Protein AF-A0A6B2VHZ2-F1 (afdb_monomer_lite)

Secondary structure (DSSP, 8-state):
-HHHHHHHHHHHH---EEEEPPHHHHHHHHHHHHHHHHTS-S---HHHHHHHHHHHHHT-----EEE---SS--HHHHHTT-

pLDDT: mean 94.86, std 5.35, range [69.5, 98.38]

Foldseek 3Di:
DVVVVVLCQLVVLLPADAAWDDLVVQLVVLVVVLVVVVVDPPPDDVVVSVVSVVCNVVVPGFGFHDDDDPPPDPSNRVSSVD

Radius of gyration: 12.8 Å; chains: 1; bounding box: 28×29×30 Å

Sequence (82 aa):
DETGHGLRLLRSHAGGAGAVLPVRQIRAMLAVRANQLLAGGSGIQPAFVIALTEALRLGVHPAVNEYGGLGTGDLTALAQTG

Structure (mmCIF, N/CA/C/O backbone):
data_AF-A0A6B2VHZ2-F1
#
_entry.id   AF-A0A6B2VHZ2-F1
#
loop_
_atom_site.group_PDB
_atom_site.id
_atom_site.type_symbol
_atom_site.label_atom_id
_atom_site.label_alt_id
_atom_site.label_comp_id
_atom_site.label_asym_id
_atom_site.label_entity_id
_atom_site.label_seq_id
_atom_site.pdbx_PDB_ins_code
_atom_site.Cartn_x
_atom_site.Cartn_y
_atom_site.Cartn_z
_atom_site.occupancy
_atom_site.B_iso_or_equiv
_atom_site.auth_seq_id
_atom_site.auth_comp_id
_atom_site.auth_asym_id
_atom_site.auth_atom_id
_atom_site.pdbx_PDB_model_num
ATOM 1 N N . ASP A 1 1 ? 16.121 -18.692 0.594 1.00 71.12 1 ASP A N 1
ATOM 2 C CA . ASP A 1 1 ? 15.292 -18.514 -0.607 1.00 71.12 1 ASP A CA 1
ATOM 3 C C . ASP A 1 1 ? 14.879 -17.042 -0.703 1.00 71.12 1 ASP A C 1
ATOM 5 O O . ASP A 1 1 ? 14.694 -16.393 0.329 1.00 71.12 1 ASP A O 1
ATOM 9 N N . GLU A 1 2 ? 14.860 -16.529 -1.928 1.00 69.50 2 GLU A N 1
ATOM 10 C CA . GLU A 1 2 ? 14.595 -15.141 -2.319 1.00 69.50 2 GLU A CA 1
ATOM 11 C C . GLU A 1 2 ? 13.168 -14.688 -1.963 1.00 69.50 2 GLU A C 1
ATOM 13 O O . GLU A 1 2 ? 12.983 -13.597 -1.420 1.00 69.50 2 GLU A O 1
ATOM 18 N N . THR A 1 3 ? 12.166 -15.560 -2.125 1.00 75.31 3 THR A N 1
ATOM 19 C CA . THR A 1 3 ? 10.769 -15.291 -1.749 1.00 75.31 3 THR A CA 1
ATOM 20 C C . THR A 1 3 ? 10.628 -15.088 -0.242 1.00 75.31 3 THR A C 1
ATOM 22 O O . THR A 1 3 ? 9.968 -14.151 0.215 1.00 75.31 3 THR A O 1
ATOM 25 N N . GLY A 1 4 ? 11.320 -15.900 0.561 1.00 92.00 4 GLY A N 1
ATOM 26 C CA . GLY A 1 4 ? 11.330 -15.733 2.010 1.00 92.00 4 GLY A CA 1
ATOM 27 C C . GLY A 1 4 ? 11.900 -14.388 2.484 1.00 92.00 4 GLY A C 1
ATOM 28 O O . GLY A 1 4 ? 11.518 -13.921 3.557 1.00 92.00 4 GLY A O 1
ATOM 29 N N . HIS A 1 5 ? 12.810 -13.753 1.734 1.00 94.00 5 HIS A N 1
ATOM 30 C CA . HIS A 1 5 ? 13.408 -12.479 2.148 1.00 94.00 5 HIS A CA 1
ATOM 31 C C . HIS A 1 5 ? 12.419 -11.312 2.060 1.00 94.00 5 HIS A C 1
ATOM 33 O O . HIS A 1 5 ? 12.257 -10.595 3.049 1.00 94.00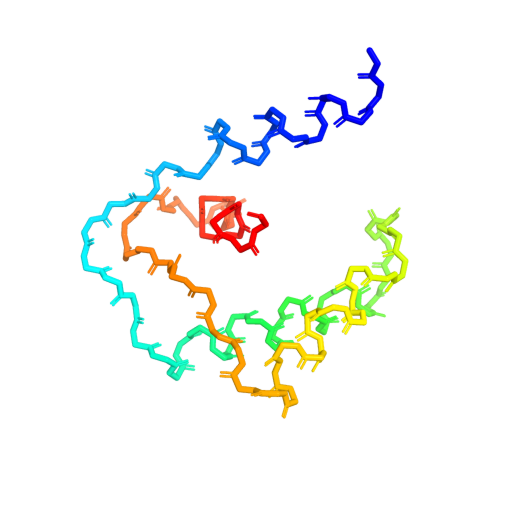 5 HIS A O 1
ATOM 39 N N . GLY A 1 6 ? 11.706 -11.168 0.938 1.00 91.50 6 GLY A N 1
ATOM 40 C CA . GLY A 1 6 ? 10.708 -10.105 0.767 1.00 91.50 6 GLY A CA 1
ATOM 41 C C . GLY A 1 6 ? 9.599 -10.168 1.821 1.00 91.50 6 GLY A C 1
ATOM 42 O O . GLY A 1 6 ? 9.249 -9.156 2.425 1.00 91.50 6 GLY A O 1
ATOM 43 N N . LEU A 1 7 ? 9.123 -11.375 2.138 1.00 93.69 7 LEU A N 1
ATOM 44 C CA . LEU A 1 7 ? 8.099 -11.562 3.167 1.00 93.69 7 LEU A CA 1
ATOM 45 C C . LEU A 1 7 ? 8.600 -11.224 4.580 1.00 93.69 7 LEU A C 1
ATOM 47 O O . LEU A 1 7 ? 7.841 -10.700 5.395 1.00 93.69 7 LEU A O 1
ATOM 51 N N . ARG A 1 8 ? 9.878 -11.492 4.886 1.00 96.38 8 ARG A N 1
ATOM 52 C CA . ARG A 1 8 ? 10.483 -11.058 6.156 1.00 96.38 8 ARG A CA 1
ATOM 53 C C . ARG A 1 8 ? 10.550 -9.539 6.250 1.00 96.38 8 ARG A C 1
ATOM 55 O O . ARG A 1 8 ? 10.239 -9.022 7.315 1.00 96.38 8 ARG A O 1
ATOM 62 N N . LEU A 1 9 ? 10.901 -8.848 5.162 1.00 95.25 9 LEU A N 1
ATOM 63 C CA . LEU A 1 9 ? 10.926 -7.384 5.134 1.00 95.25 9 LEU A CA 1
ATOM 64 C C . LEU A 1 9 ? 9.539 -6.792 5.382 1.00 95.25 9 LEU A C 1
ATOM 66 O O . LEU A 1 9 ? 9.414 -5.926 6.241 1.00 95.25 9 LEU A O 1
ATOM 70 N N . LEU A 1 10 ? 8.499 -7.284 4.703 1.00 94.31 10 LEU A N 1
ATOM 71 C CA . LEU A 1 10 ? 7.127 -6.824 4.947 1.00 94.31 10 LEU A CA 1
ATOM 72 C C . LEU A 1 10 ? 6.736 -7.020 6.417 1.00 94.31 10 LEU A C 1
ATOM 74 O O . LEU A 1 10 ? 6.366 -6.071 7.103 1.00 94.31 10 LEU A O 1
ATOM 78 N N . ARG A 1 11 ? 6.920 -8.232 6.948 1.00 95.50 11 ARG A N 1
ATOM 79 C CA . ARG A 1 11 ? 6.537 -8.558 8.330 1.00 95.50 11 ARG A CA 1
ATOM 80 C C . ARG A 1 11 ? 7.314 -7.773 9.380 1.00 95.50 11 ARG A C 1
ATOM 82 O O . ARG A 1 11 ? 6.721 -7.354 10.366 1.00 95.50 11 ARG A O 1
ATOM 89 N N . SER A 1 12 ? 8.619 -7.570 9.193 1.00 96.69 12 SER A N 1
ATOM 90 C CA . SER A 1 12 ? 9.438 -6.833 10.162 1.00 96.69 12 SER A CA 1
ATOM 91 C C . SER A 1 12 ? 9.154 -5.331 10.161 1.00 96.69 12 SER A C 1
ATOM 93 O O . SER A 1 12 ? 9.469 -4.669 11.144 1.00 96.69 12 SER A O 1
ATOM 95 N N . HIS A 1 13 ? 8.589 -4.792 9.074 1.00 96.38 13 HIS A N 1
ATOM 96 C CA . HIS A 1 13 ? 8.264 -3.371 8.951 1.00 96.38 13 HIS A CA 1
ATOM 97 C C . HIS A 1 13 ? 6.779 -3.073 9.190 1.00 96.38 13 HIS A C 1
ATOM 99 O O . HIS A 1 13 ? 6.444 -1.923 9.428 1.00 96.38 13 HIS A O 1
ATOM 105 N N . ALA A 1 14 ? 5.888 -4.069 9.223 1.00 96.38 14 ALA A N 1
ATOM 106 C CA . ALA A 1 14 ? 4.457 -3.903 9.508 1.00 96.38 14 ALA A CA 1
ATOM 107 C C . ALA A 1 14 ? 4.140 -3.649 11.006 1.00 96.38 14 ALA A C 1
ATOM 109 O O . ALA A 1 14 ? 3.199 -4.213 11.560 1.00 96.38 14 ALA A O 1
ATOM 110 N N . GLY A 1 15 ? 4.929 -2.806 11.677 1.00 95.44 15 GLY A N 1
ATOM 111 C CA . GLY A 1 15 ? 4.848 -2.516 13.115 1.00 95.44 15 GLY A CA 1
ATOM 112 C C . GLY A 1 15 ? 3.983 -1.307 13.489 1.00 95.44 15 GLY A C 1
ATOM 113 O O . GLY A 1 15 ? 4.318 -0.602 14.439 1.00 95.44 15 GLY A O 1
ATOM 114 N N . GLY A 1 16 ? 2.930 -1.013 12.721 1.00 95.94 16 GLY A N 1
ATOM 115 C CA . GLY A 1 16 ? 2.059 0.139 12.969 1.00 95.94 16 GLY A CA 1
ATOM 116 C C . GLY A 1 16 ? 1.229 -0.003 14.250 1.00 95.94 16 GLY A C 1
ATOM 117 O O . GLY A 1 16 ? 0.892 -1.112 14.663 1.00 95.94 16 GLY A O 1
ATOM 118 N N . ALA A 1 17 ? 0.879 1.122 14.876 1.00 97.62 17 ALA A N 1
ATOM 119 C CA . ALA A 1 17 ? 0.123 1.160 16.131 1.00 97.62 17 ALA A CA 1
ATOM 120 C C . ALA A 1 17 ? -0.976 2.234 16.122 1.00 97.62 17 ALA A C 1
ATOM 122 O O . ALA A 1 17 ? -0.977 3.129 15.281 1.00 97.62 17 ALA A O 1
ATOM 123 N N . GLY A 1 18 ? -1.903 2.157 17.079 1.00 97.81 18 GLY A N 1
ATOM 124 C CA . GLY A 1 18 ? -3.044 3.073 17.176 1.00 97.81 18 GLY A CA 1
ATOM 125 C C . GLY A 1 18 ? -4.241 2.635 16.333 1.00 97.81 18 GLY A C 1
ATOM 126 O O . GLY A 1 18 ? -4.334 1.476 15.914 1.00 97.81 18 GLY A O 1
ATOM 127 N N . ALA A 1 19 ? -5.184 3.548 16.114 1.00 98.19 19 ALA A N 1
ATOM 128 C CA . ALA A 1 19 ? -6.394 3.266 15.353 1.00 98.19 19 ALA A CA 1
ATOM 129 C C . ALA A 1 19 ? -6.084 2.991 13.873 1.00 98.19 19 ALA A C 1
ATOM 131 O O . ALA A 1 19 ? -5.090 3.466 13.321 1.00 98.19 19 ALA A O 1
ATOM 132 N N . VAL A 1 20 ? -6.958 2.222 13.217 1.00 98.12 20 VAL A N 1
ATOM 133 C CA . VAL A 1 20 ? -6.902 2.050 11.761 1.00 98.12 20 VAL A CA 1
ATOM 134 C C . VAL A 1 20 ? -7.308 3.359 11.089 1.00 98.12 20 VAL A C 1
ATOM 136 O O . VAL A 1 20 ? -8.307 3.979 11.462 1.00 98.12 20 VAL A O 1
ATOM 139 N N . LEU A 1 21 ? -6.542 3.765 10.080 1.00 98.12 21 LEU A N 1
ATOM 140 C CA . LEU A 1 21 ? -6.790 4.991 9.338 1.00 98.12 21 LEU A CA 1
ATOM 141 C C . LEU A 1 21 ? -8.127 4.928 8.575 1.00 98.12 21 LEU A C 1
ATOM 143 O O . LEU A 1 21 ? -8.503 3.882 8.036 1.00 98.12 21 LEU A O 1
ATOM 147 N N . PRO A 1 22 ? -8.835 6.064 8.444 1.00 98.38 22 PRO A N 1
ATOM 148 C CA . PRO A 1 22 ? -10.048 6.150 7.645 1.00 98.38 22 PRO A CA 1
ATOM 149 C C . PRO A 1 22 ? -9.842 5.692 6.196 1.00 98.38 22 PRO A C 1
ATOM 151 O O . PRO A 1 22 ? -8.870 6.069 5.539 1.00 98.38 22 PRO A O 1
ATOM 154 N N . VAL A 1 23 ? -10.834 4.990 5.641 1.00 98.19 23 VAL A N 1
ATOM 155 C CA . VAL A 1 23 ? -10.831 4.463 4.260 1.00 98.19 23 VAL A CA 1
ATOM 156 C C . VAL A 1 23 ? -10.394 5.495 3.215 1.00 98.19 23 VAL A C 1
ATOM 158 O O . VAL A 1 23 ? -9.633 5.177 2.303 1.00 98.19 23 VAL A O 1
ATOM 161 N N . ARG A 1 24 ? -10.839 6.752 3.342 1.00 98.19 24 ARG A N 1
ATOM 162 C CA . ARG A 1 24 ? -10.455 7.827 2.414 1.00 98.19 24 ARG A CA 1
ATOM 163 C C . ARG A 1 24 ? -8.935 8.016 2.343 1.00 98.19 24 ARG A C 1
ATOM 165 O O . ARG A 1 24 ? -8.412 8.271 1.262 1.00 98.19 24 ARG A O 1
ATOM 172 N N . GLN A 1 25 ? -8.242 7.897 3.472 1.00 98.06 25 GLN A N 1
ATOM 173 C CA . GLN A 1 25 ? -6.791 8.056 3.553 1.00 98.06 25 GLN A CA 1
ATOM 174 C C . GLN A 1 25 ? -6.074 6.834 2.973 1.00 98.06 25 GLN A C 1
ATOM 176 O O . GLN A 1 25 ? -5.156 7.005 2.178 1.00 98.06 25 GLN A O 1
ATOM 181 N N . ILE A 1 26 ? -6.563 5.620 3.249 1.00 98.12 26 ILE A N 1
ATOM 182 C CA . ILE A 1 26 ? -6.040 4.384 2.642 1.00 98.12 26 ILE A CA 1
ATOM 183 C C . ILE A 1 26 ? -6.149 4.430 1.116 1.00 98.12 26 ILE A C 1
ATOM 185 O O . ILE A 1 26 ? -5.183 4.160 0.407 1.00 98.12 26 ILE A O 1
ATOM 189 N N . ARG A 1 27 ? -7.303 4.849 0.586 1.00 98.25 27 ARG A N 1
ATOM 190 C CA . ARG A 1 27 ? -7.502 5.024 -0.861 1.00 98.25 27 ARG A CA 1
ATOM 191 C C . ARG A 1 27 ? -6.523 6.036 -1.455 1.00 98.25 27 ARG A C 1
ATOM 193 O O . ARG A 1 27 ? -5.962 5.784 -2.517 1.00 98.25 27 ARG A O 1
ATOM 200 N N . ALA A 1 28 ? -6.306 7.163 -0.777 1.00 98.25 28 ALA A N 1
ATOM 201 C CA . ALA A 1 28 ? -5.339 8.165 -1.217 1.00 98.25 28 ALA A CA 1
ATOM 202 C C . ALA A 1 28 ? -3.907 7.604 -1.224 1.00 98.25 28 ALA A C 1
ATOM 204 O O . ALA A 1 28 ? -3.201 7.765 -2.215 1.00 98.25 28 ALA A O 1
ATOM 205 N N . MET A 1 29 ? -3.512 6.885 -0.170 1.00 97.50 29 MET A N 1
ATOM 206 C CA . MET A 1 29 ? -2.206 6.229 -0.068 1.00 97.50 29 MET A CA 1
ATOM 207 C C . MET A 1 29 ? -1.981 5.238 -1.218 1.00 97.50 29 MET A C 1
ATOM 209 O O . MET A 1 29 ? -0.958 5.321 -1.896 1.00 97.50 29 MET A O 1
ATOM 213 N N . LEU A 1 30 ? -2.942 4.346 -1.492 1.00 98.00 30 LEU A N 1
ATOM 214 C CA . LEU A 1 30 ? -2.840 3.381 -2.594 1.00 98.00 30 LEU A CA 1
ATOM 215 C C . LEU A 1 30 ? -2.720 4.082 -3.958 1.00 98.00 30 LEU A C 1
ATOM 217 O O . LEU A 1 30 ? -1.894 3.686 -4.779 1.00 98.00 30 LEU A O 1
ATOM 221 N N . ALA A 1 31 ? -3.499 5.144 -4.192 1.00 98.06 31 ALA A N 1
ATOM 222 C CA . ALA A 1 31 ? -3.478 5.887 -5.453 1.00 98.06 31 ALA A CA 1
ATOM 223 C C . ALA A 1 31 ? -2.150 6.631 -5.667 1.00 98.06 31 ALA A C 1
ATOM 225 O O . ALA A 1 31 ? -1.546 6.532 -6.736 1.00 98.06 31 ALA A O 1
ATOM 226 N N . VAL A 1 32 ? -1.662 7.329 -4.636 1.00 97.81 32 VAL A N 1
ATOM 227 C CA . VAL A 1 32 ? -0.361 8.011 -4.670 1.00 97.81 32 VAL A CA 1
ATOM 228 C C . VAL A 1 32 ? 0.757 6.998 -4.891 1.00 97.81 32 VAL A C 1
ATOM 230 O O . VAL A 1 32 ? 1.631 7.230 -5.727 1.00 97.81 32 VAL A O 1
ATOM 233 N N . ARG A 1 33 ? 0.712 5.848 -4.208 1.00 97.25 33 ARG A N 1
ATOM 234 C CA . ARG A 1 33 ? 1.733 4.812 -4.359 1.00 97.25 33 ARG A CA 1
ATOM 235 C C . ARG A 1 33 ? 1.743 4.219 -5.764 1.00 97.25 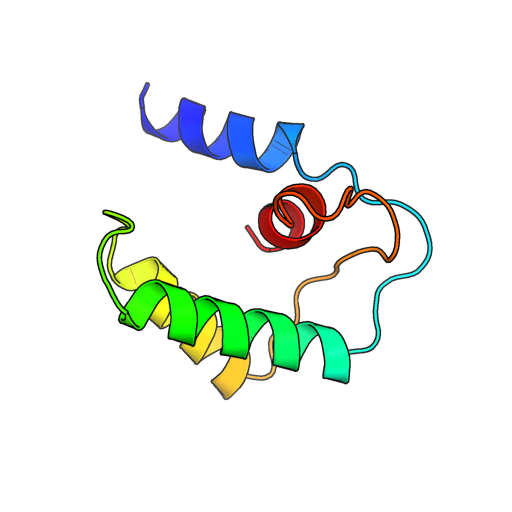33 ARG A C 1
ATOM 237 O O . ARG A 1 33 ? 2.816 4.095 -6.347 1.00 97.25 33 ARG A O 1
ATOM 244 N N . ALA A 1 34 ? 0.579 3.901 -6.326 1.00 97.19 34 ALA A N 1
ATOM 245 C CA . ALA A 1 34 ? 0.482 3.426 -7.703 1.00 97.19 34 ALA A CA 1
ATOM 246 C C . ALA A 1 34 ? 1.083 4.446 -8.687 1.00 97.19 34 ALA A C 1
ATOM 248 O O . ALA A 1 34 ? 1.918 4.079 -9.511 1.00 97.19 34 ALA A O 1
ATOM 249 N N . ASN A 1 35 ? 0.749 5.733 -8.543 1.00 97.69 35 ASN A N 1
ATOM 250 C CA . ASN A 1 35 ? 1.309 6.800 -9.375 1.00 97.69 35 ASN A CA 1
ATOM 251 C C . ASN A 1 35 ? 2.841 6.918 -9.249 1.00 97.69 35 ASN A C 1
ATOM 253 O O . ASN A 1 35 ? 3.533 7.043 -10.254 1.00 97.69 35 ASN A O 1
ATOM 257 N N . GLN A 1 36 ? 3.386 6.833 -8.031 1.00 96.75 36 GLN A N 1
ATOM 258 C CA . GLN A 1 36 ? 4.838 6.843 -7.806 1.00 96.75 36 GLN A CA 1
ATOM 259 C C . GLN A 1 36 ? 5.543 5.668 -8.493 1.00 96.75 36 GLN A C 1
ATOM 261 O O . GLN A 1 36 ? 6.629 5.840 -9.035 1.00 96.75 36 GLN A O 1
ATOM 266 N N . LEU A 1 37 ? 4.941 4.476 -8.479 1.00 96.69 37 LEU A N 1
ATOM 267 C CA . LEU A 1 37 ? 5.523 3.303 -9.135 1.00 96.69 37 LEU A CA 1
ATOM 268 C C . LEU A 1 37 ? 5.448 3.409 -10.666 1.00 96.69 37 LEU A C 1
ATOM 270 O O . LEU A 1 37 ? 6.374 2.971 -11.345 1.00 96.69 37 LEU A O 1
ATOM 274 N N . LEU A 1 38 ? 4.390 4.030 -11.202 1.00 96.69 38 LEU A N 1
ATOM 275 C CA . LEU A 1 38 ? 4.225 4.291 -12.637 1.00 96.69 38 LEU A CA 1
ATOM 276 C C . LEU A 1 38 ? 5.224 5.313 -13.194 1.00 96.69 38 LEU A C 1
ATOM 278 O O . LEU A 1 38 ? 5.514 5.274 -14.386 1.00 96.69 38 LEU A O 1
ATOM 282 N N . ALA A 1 39 ? 5.789 6.183 -12.353 1.00 96.81 39 ALA A N 1
ATOM 283 C CA . ALA A 1 39 ? 6.859 7.096 -12.762 1.00 96.81 39 ALA A CA 1
ATOM 284 C C . ALA A 1 39 ? 8.149 6.362 -13.195 1.00 96.81 39 ALA A C 1
ATOM 286 O O . ALA A 1 39 ? 9.013 6.963 -13.833 1.00 96.81 39 ALA A O 1
ATOM 287 N N . GLY A 1 40 ? 8.276 5.066 -12.885 1.00 93.69 40 GLY A N 1
ATOM 288 C CA . GLY A 1 40 ? 9.453 4.260 -13.199 1.00 93.69 40 GLY A CA 1
ATOM 289 C C . GLY A 1 40 ? 10.603 4.453 -12.203 1.00 93.69 40 GLY A C 1
ATOM 290 O O . GLY A 1 40 ? 10.502 5.194 -11.230 1.00 93.69 40 GLY A O 1
ATOM 291 N N . GLY A 1 41 ? 11.703 3.722 -12.409 1.00 95.44 41 GLY A N 1
ATOM 292 C CA . GLY A 1 41 ? 12.920 3.825 -11.585 1.00 95.44 41 GLY A CA 1
ATOM 293 C C . GLY A 1 41 ? 12.932 3.011 -10.283 1.00 95.44 41 GLY A C 1
ATOM 294 O O . GLY A 1 41 ? 13.978 2.902 -9.654 1.00 95.44 41 GLY A O 1
ATOM 295 N N . SER A 1 42 ? 11.815 2.388 -9.891 1.00 95.31 42 SER A N 1
ATOM 296 C CA . SER A 1 42 ? 11.743 1.546 -8.682 1.00 95.31 42 SER A CA 1
ATOM 297 C C . SER A 1 42 ? 12.274 0.120 -8.870 1.00 95.31 42 SER A C 1
ATOM 299 O O . SER A 1 42 ? 12.571 -0.551 -7.886 1.00 95.31 42 SER A O 1
ATOM 301 N N . GLY A 1 43 ? 12.334 -0.372 -10.114 1.00 95.88 43 GLY A N 1
ATOM 302 C CA . GLY A 1 43 ? 12.674 -1.767 -10.421 1.00 95.88 43 GLY A CA 1
ATOM 303 C C . GLY A 1 43 ? 11.627 -2.795 -9.965 1.00 95.88 43 GLY A C 1
ATOM 304 O O . GLY A 1 43 ? 11.899 -3.992 -10.013 1.00 95.88 43 GLY A O 1
ATOM 305 N N . ILE A 1 44 ? 10.444 -2.356 -9.512 1.00 94.50 44 ILE A N 1
ATOM 306 C CA . ILE A 1 44 ? 9.395 -3.256 -9.020 1.00 94.50 44 ILE A CA 1
ATOM 307 C C . ILE A 1 44 ? 8.775 -4.079 -10.154 1.00 94.50 44 ILE A C 1
ATOM 309 O O . ILE A 1 44 ? 8.669 -3.632 -11.297 1.00 94.50 44 ILE A O 1
ATOM 313 N N . GLN A 1 45 ? 8.282 -5.270 -9.820 1.00 94.50 45 GLN A N 1
ATOM 314 C CA . GLN A 1 45 ? 7.524 -6.093 -10.753 1.00 94.50 45 GLN A CA 1
ATOM 315 C C . GLN A 1 45 ? 6.147 -5.442 -11.069 1.00 94.50 45 GLN A C 1
ATOM 317 O O . GLN A 1 45 ? 5.454 -5.002 -10.148 1.00 94.50 45 GLN A O 1
ATOM 322 N N . PRO A 1 46 ? 5.701 -5.387 -12.345 1.00 95.62 46 PRO A N 1
ATOM 323 C CA . PRO A 1 46 ? 4.480 -4.665 -12.738 1.00 95.62 46 PRO A CA 1
ATOM 324 C C . PRO A 1 46 ? 3.168 -5.118 -12.076 1.00 95.62 46 PRO A C 1
ATOM 326 O O . PRO A 1 46 ? 2.260 -4.304 -11.902 1.00 95.62 46 PRO A O 1
ATOM 329 N N . ALA A 1 47 ? 3.042 -6.387 -11.678 1.00 96.31 47 ALA A N 1
ATOM 330 C CA . ALA A 1 47 ? 1.828 -6.893 -11.037 1.00 96.31 47 ALA A CA 1
ATOM 331 C C . ALA A 1 47 ? 1.574 -6.270 -9.658 1.00 96.31 47 ALA A C 1
ATOM 333 O O . ALA A 1 47 ? 0.423 -6.243 -9.237 1.00 96.31 47 ALA A O 1
ATOM 334 N N . PHE A 1 48 ? 2.579 -5.679 -8.999 1.00 94.38 48 PHE A N 1
ATOM 335 C CA . PHE A 1 48 ? 2.343 -4.875 -7.795 1.00 94.38 48 PHE A CA 1
ATOM 336 C C . PHE A 1 48 ? 1.478 -3.649 -8.090 1.00 94.38 48 PHE A C 1
ATOM 338 O O . PHE A 1 48 ? 0.517 -3.385 -7.372 1.00 94.38 48 PHE A O 1
ATOM 345 N N . VAL A 1 49 ? 1.771 -2.915 -9.167 1.00 96.50 49 VAL A N 1
ATOM 346 C CA . VAL A 1 49 ? 0.966 -1.745 -9.552 1.00 96.50 49 VAL A CA 1
ATOM 347 C C . VAL A 1 49 ? -0.447 -2.179 -9.932 1.00 96.50 49 VAL A C 1
ATOM 349 O O . VAL A 1 49 ? -1.409 -1.559 -9.483 1.00 96.50 49 VAL A O 1
ATOM 352 N N . ILE A 1 50 ? -0.571 -3.286 -10.675 1.00 97.38 50 ILE A N 1
ATOM 353 C CA . ILE A 1 50 ? -1.869 -3.872 -11.038 1.00 97.38 50 ILE A CA 1
ATOM 354 C C . ILE A 1 50 ? -2.672 -4.213 -9.775 1.00 97.38 50 ILE A C 1
ATOM 356 O O . ILE A 1 50 ? -3.826 -3.805 -9.664 1.00 97.38 50 ILE A O 1
ATOM 360 N N . ALA A 1 51 ? -2.062 -4.874 -8.789 1.00 96.56 51 ALA A N 1
ATOM 361 C CA . ALA A 1 51 ? -2.723 -5.230 -7.535 1.00 96.56 51 ALA A CA 1
ATOM 362 C C . ALA A 1 51 ? -3.215 -3.998 -6.755 1.00 96.56 51 ALA A C 1
ATOM 364 O O . ALA A 1 51 ? -4.351 -3.990 -6.280 1.00 96.56 51 ALA A O 1
ATOM 365 N N . LEU A 1 52 ? -2.414 -2.927 -6.675 1.00 97.00 52 LEU A N 1
ATOM 366 C CA . LEU A 1 52 ? -2.831 -1.672 -6.035 1.00 97.00 52 LEU A CA 1
ATOM 367 C C . LEU A 1 52 ? -4.027 -1.034 -6.760 1.00 97.00 52 LEU A C 1
ATOM 369 O O . LEU A 1 52 ? -4.978 -0.583 -6.117 1.00 97.00 52 LEU A O 1
ATOM 373 N N . THR A 1 53 ? -4.007 -1.014 -8.096 1.00 97.00 53 THR A N 1
ATOM 374 C CA . THR A 1 53 ? -5.121 -0.477 -8.894 1.00 97.00 53 THR A CA 1
ATOM 375 C C . THR A 1 53 ? -6.381 -1.333 -8.796 1.00 97.00 53 THR A C 1
ATOM 377 O O . THR A 1 53 ? -7.482 -0.791 -8.712 1.00 97.00 53 THR A O 1
ATOM 380 N N . GLU A 1 54 ? -6.238 -2.655 -8.723 1.00 98.12 54 GLU A N 1
ATOM 381 C CA . GLU A 1 54 ? -7.350 -3.585 -8.537 1.00 98.12 54 GLU A CA 1
ATOM 382 C C . GLU A 1 54 ? -7.972 -3.441 -7.147 1.00 98.12 54 GLU A C 1
ATOM 384 O O . GLU A 1 54 ? -9.194 -3.381 -7.033 1.00 98.12 54 GLU A O 1
ATOM 389 N N . ALA A 1 55 ? -7.162 -3.272 -6.097 1.00 97.75 55 ALA A N 1
ATOM 390 C CA . ALA A 1 55 ? -7.665 -2.984 -4.756 1.00 97.75 55 ALA A CA 1
ATOM 391 C C . ALA A 1 55 ? -8.497 -1.688 -4.730 1.00 97.75 55 ALA A C 1
ATOM 393 O O . ALA A 1 55 ? -9.594 -1.652 -4.167 1.00 97.75 55 ALA A O 1
ATOM 394 N N . LEU A 1 56 ? -8.031 -0.634 -5.411 1.00 97.69 56 LEU A N 1
ATOM 395 C CA . LEU A 1 56 ? -8.778 0.619 -5.563 1.00 97.69 56 LEU A CA 1
ATOM 396 C C . LEU A 1 56 ? -10.095 0.441 -6.327 1.00 97.69 56 LEU A C 1
ATOM 398 O O . LEU A 1 56 ? -11.115 0.996 -5.903 1.00 97.69 56 LEU A O 1
ATOM 402 N N . ARG A 1 57 ? -10.062 -0.317 -7.430 1.00 98.31 57 ARG A N 1
ATOM 403 C CA . ARG A 1 57 ? -11.212 -0.606 -8.299 1.00 98.31 57 ARG A CA 1
ATOM 404 C C . ARG A 1 57 ? -12.274 -1.439 -7.583 1.00 98.31 57 ARG A C 1
ATOM 406 O O . ARG A 1 57 ? -13.461 -1.177 -7.745 1.00 98.31 57 ARG A O 1
ATOM 413 N N . LEU A 1 58 ? -11.848 -2.424 -6.796 1.00 98.25 58 LEU A N 1
ATOM 414 C CA . LEU A 1 58 ? -12.711 -3.357 -6.069 1.00 98.25 58 LEU A CA 1
ATOM 415 C C . LEU A 1 58 ? -13.163 -2.835 -4.699 1.00 98.25 58 LEU A C 1
ATOM 417 O O . LEU A 1 58 ? -14.000 -3.463 -4.060 1.00 98.25 58 LEU A O 1
ATOM 421 N N . GLY A 1 59 ? -12.624 -1.706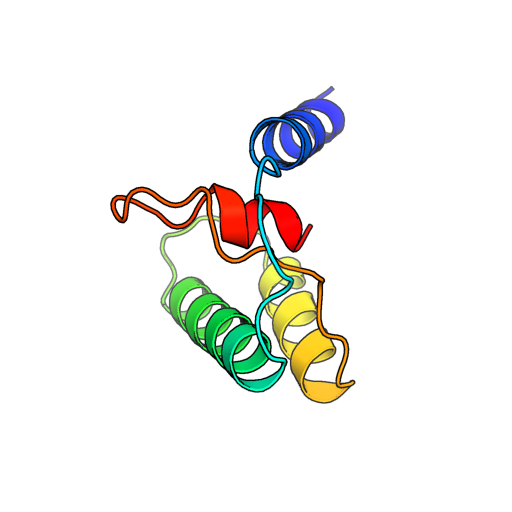 -4.231 1.00 97.38 59 GLY A N 1
ATOM 422 C CA . GLY A 1 59 ? -12.939 -1.183 -2.899 1.00 97.38 59 GLY A CA 1
ATOM 423 C C . GLY A 1 59 ? -12.316 -1.999 -1.760 1.00 97.38 59 GLY A C 1
ATOM 424 O O . GLY A 1 59 ? -12.829 -1.987 -0.645 1.00 97.38 59 GLY A O 1
ATOM 425 N N . VAL A 1 60 ? -11.217 -2.708 -2.028 1.00 97.25 60 VAL A N 1
ATOM 426 C CA . VAL A 1 60 ? -10.464 -3.460 -1.018 1.00 97.25 60 VAL A CA 1
ATOM 427 C C . VAL A 1 60 ? -9.473 -2.515 -0.350 1.00 97.25 60 VAL A C 1
ATOM 429 O O . VAL A 1 60 ? -8.647 -1.879 -1.009 1.00 97.25 60 VAL A O 1
ATOM 432 N N . HIS A 1 61 ? -9.581 -2.373 0.968 1.00 96.62 61 HIS A N 1
ATOM 433 C CA . HIS A 1 61 ? -8.818 -1.392 1.736 1.00 96.62 61 HIS A CA 1
ATOM 434 C C . HIS A 1 61 ? -8.043 -2.105 2.845 1.00 96.62 61 HIS A C 1
ATOM 436 O O . HIS A 1 61 ? -8.677 -2.609 3.774 1.00 96.62 61 HIS A O 1
ATOM 442 N N . PRO A 1 62 ? -6.700 -2.190 2.753 1.00 96.00 62 PRO A N 1
ATOM 443 C CA . PRO A 1 62 ? -5.902 -2.797 3.808 1.00 96.00 62 PRO A CA 1
ATOM 444 C C . PRO A 1 62 ? -6.019 -1.982 5.098 1.00 96.00 62 PRO A C 1
ATOM 446 O O . PRO A 1 62 ? -6.146 -0.754 5.068 1.00 96.00 62 PRO A O 1
ATOM 449 N N . ALA A 1 63 ? -5.964 -2.675 6.233 1.00 96.88 63 ALA A N 1
ATOM 450 C CA . ALA A 1 63 ? -5.882 -2.030 7.532 1.00 96.88 63 ALA A CA 1
ATOM 451 C C . ALA A 1 63 ? -4.466 -1.472 7.723 1.00 96.88 63 ALA A C 1
ATOM 453 O O . ALA A 1 63 ? -3.496 -2.224 7.736 1.00 96.88 63 ALA A O 1
ATOM 454 N N . VAL A 1 64 ? -4.360 -0.155 7.879 1.00 97.62 64 VAL A N 1
ATOM 455 C CA . VAL A 1 64 ? -3.106 0.541 8.189 1.00 97.62 64 VAL A CA 1
ATOM 456 C C . VAL A 1 64 ? -3.336 1.377 9.432 1.00 97.62 64 VAL A C 1
ATOM 458 O O . VAL A 1 64 ? -4.357 2.059 9.529 1.00 97.62 64 VAL A O 1
ATOM 461 N N . ASN A 1 65 ? -2.417 1.306 10.386 1.00 97.88 65 ASN A N 1
ATOM 462 C CA . ASN A 1 65 ? -2.538 2.013 11.654 1.00 97.88 65 ASN A CA 1
ATOM 463 C C . ASN A 1 65 ? -1.930 3.423 11.580 1.00 97.88 65 ASN A C 1
ATOM 465 O O . ASN A 1 65 ? -1.056 3.696 10.760 1.00 97.88 65 ASN A O 1
ATOM 469 N N . GLU A 1 66 ? -2.408 4.327 12.435 1.00 96.69 66 GLU A N 1
ATOM 470 C CA . GLU A 1 66 ? -2.060 5.753 12.387 1.00 96.69 66 GLU A CA 1
ATOM 471 C C . GLU A 1 66 ? -0.622 6.098 12.812 1.00 96.69 66 GLU A C 1
ATOM 473 O O . GLU A 1 66 ? -0.092 7.125 12.385 1.00 96.69 66 GLU A O 1
ATOM 478 N N . TYR A 1 67 ? 0.030 5.258 13.619 1.00 95.56 67 TYR A N 1
ATOM 479 C CA . TYR A 1 67 ? 1.381 5.504 14.126 1.00 95.56 67 TYR A CA 1
ATOM 480 C C . TYR A 1 67 ? 2.407 4.517 13.574 1.00 95.56 67 TYR A C 1
ATOM 482 O O . TYR A 1 67 ? 2.099 3.361 13.289 1.00 95.56 67 TYR A O 1
ATOM 490 N N . GLY A 1 68 ? 3.663 4.972 13.502 1.00 91.00 68 GLY A N 1
ATOM 491 C CA . GLY A 1 68 ? 4.828 4.153 13.149 1.00 91.00 68 GLY A CA 1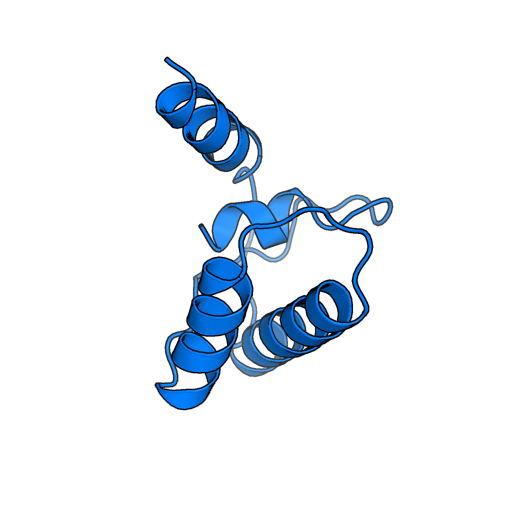
ATOM 492 C C . GLY A 1 68 ? 5.675 4.701 11.996 1.00 91.00 68 GLY A C 1
ATOM 493 O O . GLY A 1 68 ? 6.742 4.157 11.724 1.00 91.00 68 GLY A O 1
ATOM 494 N N . GLY A 1 69 ? 5.231 5.764 11.319 1.00 89.00 69 GLY A N 1
ATOM 495 C CA . GLY A 1 69 ? 6.018 6.475 10.305 1.00 89.00 69 GLY A CA 1
ATOM 496 C C . GLY A 1 69 ? 6.903 7.578 10.900 1.00 89.00 69 GLY A C 1
ATOM 497 O O . GLY A 1 69 ? 6.503 8.251 11.846 1.00 89.00 69 GLY A O 1
ATOM 498 N N . LEU A 1 70 ? 8.089 7.784 10.315 1.00 90.56 70 LEU A N 1
ATOM 499 C CA . LEU A 1 70 ? 9.024 8.870 10.669 1.00 90.56 70 LEU A CA 1
ATOM 500 C C . LEU A 1 70 ? 9.081 9.997 9.620 1.00 90.56 70 LEU A C 1
ATOM 502 O O . LEU A 1 70 ? 9.715 11.021 9.856 1.00 90.56 70 LEU A O 1
ATOM 506 N N . GLY A 1 71 ? 8.456 9.813 8.451 1.00 88.00 71 GLY A N 1
ATOM 507 C CA . GLY A 1 71 ? 8.437 10.805 7.366 1.00 88.00 71 GLY A CA 1
ATOM 508 C C . GLY A 1 71 ? 9.652 10.789 6.428 1.00 88.00 71 GLY A C 1
ATOM 509 O O . GLY A 1 71 ? 9.712 11.585 5.498 1.00 88.00 71 GLY A O 1
ATOM 510 N N . THR A 1 72 ? 10.601 9.866 6.610 1.00 91.12 72 THR A N 1
ATOM 511 C CA . THR A 1 72 ? 11.728 9.620 5.678 1.00 91.12 72 THR A CA 1
ATOM 512 C C . THR A 1 72 ? 11.435 8.498 4.673 1.00 91.12 72 THR A C 1
ATOM 514 O O . THR A 1 72 ? 12.318 8.018 3.964 1.00 91.12 72 THR A O 1
ATOM 517 N N . GLY A 1 73 ? 10.173 8.077 4.632 1.00 85.88 73 GLY A N 1
ATOM 518 C CA . GLY A 1 73 ? 9.655 6.933 3.904 1.00 85.88 73 GLY A CA 1
ATOM 519 C C . GLY A 1 73 ? 8.569 6.260 4.737 1.00 85.88 7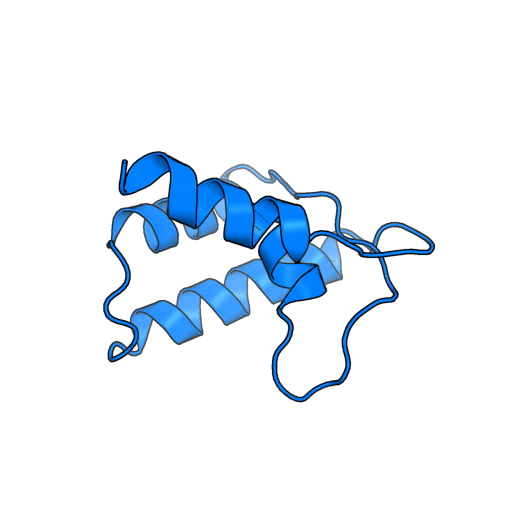3 GLY A C 1
ATOM 520 O O . GLY A 1 73 ? 8.770 5.966 5.916 1.00 85.88 73 GLY A O 1
ATOM 521 N N . ASP A 1 74 ? 7.419 5.992 4.130 1.00 93.69 74 ASP A N 1
ATOM 522 C CA . ASP A 1 74 ? 6.257 5.433 4.831 1.00 93.69 74 ASP A CA 1
ATOM 523 C C . ASP A 1 74 ? 6.335 3.902 4.928 1.00 93.69 74 ASP A C 1
ATOM 525 O O . ASP A 1 74 ? 5.386 3.193 4.598 1.00 93.69 74 ASP A O 1
ATOM 529 N N . LEU A 1 75 ? 7.494 3.378 5.349 1.00 95.31 75 LEU A N 1
ATOM 530 C CA . LEU A 1 75 ? 7.778 1.938 5.362 1.00 95.31 75 LEU A CA 1
ATOM 531 C C . LEU A 1 75 ? 6.753 1.171 6.190 1.00 95.31 75 LEU A C 1
ATOM 533 O O . LEU A 1 75 ? 6.231 0.170 5.715 1.00 95.31 75 LEU A O 1
ATOM 537 N N . THR A 1 76 ? 6.432 1.662 7.387 1.00 96.44 76 THR A N 1
ATOM 538 C CA . THR A 1 76 ? 5.486 0.999 8.286 1.00 96.44 76 THR A CA 1
ATOM 539 C C . THR A 1 76 ? 4.096 0.898 7.674 1.00 96.44 76 THR A C 1
ATOM 541 O O . THR A 1 76 ? 3.526 -0.189 7.600 1.00 96.44 76 THR A O 1
ATOM 544 N N . ALA A 1 77 ? 3.583 2.016 7.157 1.00 95.88 77 ALA A N 1
ATOM 545 C CA . ALA A 1 77 ? 2.264 2.069 6.543 1.00 95.88 77 ALA A CA 1
ATOM 546 C C . ALA A 1 77 ? 2.187 1.212 5.270 1.00 95.88 77 ALA A C 1
ATOM 548 O O . ALA A 1 77 ? 1.242 0.450 5.085 1.00 95.88 77 ALA A O 1
ATOM 549 N N . LEU A 1 78 ? 3.203 1.292 4.403 1.00 95.75 78 LEU A N 1
ATOM 550 C CA . LEU A 1 78 ? 3.245 0.523 3.161 1.00 95.75 78 LEU A CA 1
ATOM 551 C C . LEU A 1 78 ? 3.484 -0.973 3.410 1.00 95.75 78 LEU A C 1
ATOM 553 O O . LEU A 1 78 ? 2.930 -1.794 2.686 1.00 95.75 78 LEU A O 1
ATOM 557 N N . ALA A 1 79 ? 4.243 -1.356 4.436 1.00 96.62 79 ALA A N 1
ATOM 558 C CA . ALA A 1 79 ? 4.451 -2.760 4.785 1.00 96.62 79 ALA A CA 1
ATOM 559 C C . ALA A 1 79 ? 3.165 -3.438 5.280 1.00 96.62 79 ALA A C 1
ATOM 561 O O . ALA A 1 79 ? 2.966 -4.615 5.004 1.00 96.62 79 ALA A O 1
ATOM 562 N N . GLN A 1 80 ? 2.263 -2.694 5.931 1.00 95.50 80 GLN A N 1
ATOM 563 C CA . GLN A 1 80 ? 0.936 -3.187 6.326 1.00 95.50 80 GLN A CA 1
ATOM 564 C C . GLN A 1 80 ? -0.018 -3.425 5.137 1.00 95.50 80 GLN A C 1
ATOM 566 O O . GLN A 1 80 ? -1.092 -3.992 5.322 1.00 95.50 80 GLN A O 1
ATOM 571 N N . THR A 1 81 ? 0.347 -3.008 3.917 1.00 93.25 81 THR A N 1
ATOM 572 C CA . THR A 1 81 ? -0.468 -3.259 2.712 1.00 93.25 81 THR A CA 1
ATOM 573 C C . THR A 1 81 ? -0.240 -4.628 2.072 1.00 93.25 81 THR A C 1
ATOM 575 O O . THR A 1 81 ? -1.069 -5.034 1.255 1.00 93.25 81 THR A O 1
ATOM 578 N N . GLY A 1 82 ? 0.880 -5.291 2.392 1.00 81.12 82 GLY A N 1
ATOM 579 C CA . GLY A 1 82 ? 1.340 -6.537 1.765 1.00 81.12 82 GLY A CA 1
ATOM 580 C C . GLY A 1 82 ? 1.053 -7.802 2.559 1.00 81.12 82 GLY A C 1
ATOM 581 O O . GLY A 1 82 ? 0.781 -7.711 3.776 1.00 81.12 82 GLY A O 1
#

=== Feature glossary ===
Annotated list of the representations used here:

Nearest PDB structures. The Foldseek neighbor list gives the closest experimentally determined structures in the PDB, ranked by structural alignment. TM-score near 1 means near-identical fold; near 0.3 means only rough topology match. This is how one finds what a novel AlphaFold prediction most resembles in the solved-structure universe.

Foldseek 3Di. Foldseek's 3Di representation compresses backbone geometry into a per-residue letter drawn from a learned twenty-state alphabet. It captures the tertiary interaction pattern around each residue — which residues are packed against it in space, regardless of where they are in sequence.

Radius of gyration, Cα contacts, bounding box. Radius of gyration (Rg) is the root-mean-square distance of Cα atoms from their centroid — a single number for overall size and compactness. A globular domain of N residues has Rg ≈ 2.2·N^0.38 Å; an extended or disordered chain has a much larger Rg. The Cα contact count is the number of residue pairs whose Cα atoms are within 8 Å and are more than four positions apart in sequence — a standard proxy for tertiary packing density. The bounding box is the smallest axis-aligned box enclosing all Cα atoms.

InterPro / GO / CATH / organism. The annotation block draws on four external resources. InterPro: which protein families and domains the sequence belongs to. GO: standardized terms for what the protein does, what process it participates in, and where in the cell it acts. CATH: which structural fold it has in the CATH hierarchy. Organism: the species of origin.

mmCIF coordinates. The mmCIF block holds the 3D Cartesian coordinates of each backbone atom (N, Cα, C, O) in ångströms. mmCIF is the PDB's canonical archive format — a tagged-loop text representation of the atomic model.

pLDDT. pLDDT is the predicted lDDT-Cα score: AlphaFold's confidence that the local environment of each residue (all inter-atomic distances within 15 Å) is correctly placed. It is a per-residue number between 0 and 100, with higher meaning more reliable.

Backbone torsions (φ/ψ). φ (phi) and ψ (psi) are the two rotatable backbone dihedrals per residue: φ is the C(i-1)–N–Cα–C torsion, ψ is the N–Cα–C–N(i+1) torsion, both in degrees on (−180°, 180°]. α-helical residues cluster near (−60°, −45°); β-strand residues near (−120°, +130°). A Ramachandran plot is simply a scatter of (φ, ψ) for every residue.

B-factor. For experimental (PDB) structures, the B-factor (temperature factor) quantifies the positional spread of each atom in the crystal — a combination of thermal vibration and static disorder — in units of Å². High B-factors mark flexible loops or poorly resolved regions; low B-factors mark the rigid, well-ordered core.

Secondary structure (3-state, P-SEA). SS3 is a coarse helix/strand/coil call (letters a/b/c) made by the P-SEA algorithm from inter-Cα distances and dihedrals. It is less detailed than DSSP but needs only Cα positions.

Predicted aligned error. Predicted aligned error is AlphaFold's pairwise confidence. Unlike pLDDT (per-residue), PAE is per-residue-pair and captures whether two parts of the structure are correctly placed relative to each other. Units are ångströms of expected positional error.

Solvent-accessible surface area. Solvent-accessible surface area (SASA) is the area in Å² traced out by the centre of a 1.4 Å probe sphere (a water molecule) rolled over the protein's van der Waals surface (Shrake–Rupley / Lee–Richards construction). Buried residues have near-zero SASA; fully exposed residues can exceed 200 Å². The total SASA scales roughly with the number of surface residues.

Secondary structure (8-state, DSSP). The SS8 string is DSSP's per-residue secondary-structure call. α-helix (H) means an i→i+4 H-bond ladder; β-strand (E) means the residue participates in a β-sheet; 3₁₀ (G) and π (I) are tighter and wider helices; T/S are turns/bends; '-' is loop.

Rendered structure images. Structure images are PyMOL renders from six orthogonal camera directions. Cartoon representation draws helices as coils and strands as arrows; sticks shows the backbone as bonds; surface shows the solvent-excluded envelope. Rainbow coloring maps sequence position to hue (blue→red, N→C); chain coloring assigns a distinct color per polypeptide.

Sequence. The amino-acid sequence is the protein's primary structure: the linear order of residues from the N-terminus to the C-terminus, written in one-letter code. Everything else here — the 3D coordinates, the secondary structure, the domain annotations — is ultimately a consequence of this string.

Contact-map, Ramachandran, and PAE plots. Three diagnostic plots accompany the record. The Cα contact map visualizes the tertiary structure as a 2D adjacency matrix (8 Å cutoff, sequence-local contacts suppressed). The Ramachandran plot shows the distribution of backbone (φ, ψ) torsions, with points in the α and β basins reflecting secondary str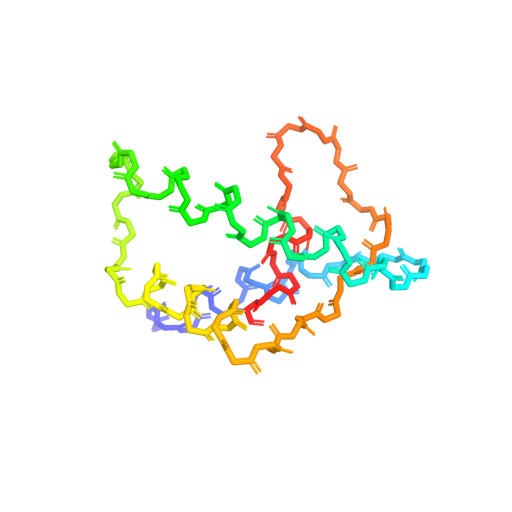ucture content. The PAE plot shows AlphaFold's inter-residue confidence as a color matrix.